Protein AF-D1CTG8-F1 (afdb_monomer)

Organism: Sinorhizobium saheli (NCBI:txid36856)

Secondary structure (DSSP, 8-state):
-EEEP--HHHH-SSSS-BHHHHHHHHHHHHHHH-GGGEEE-----TTSTTTS-HHHHHHHHHHHHHTTS--TTTSPPSP--PSBT-SSGGGHHHHHHHHHHTT--HHHHHIIIIIHHHHHHHHHH--

Nearest PDB structures (foldseek):
  1itq-assembly1_B  TM=9.100E-01  e=4.175E-04  Homo sapiens
  3fdg-assembly1_A  TM=8.728E-01  e=7.981E-03  Cereibacter sphaeroides 2.4.1
  3neh-assembly2_B  TM=8.757E-01  e=1.026E-02  Listeria monocytogenes serotype 4b str. F2365
  3lu2-assembly1_A  TM=8.708E-01  e=1.026E-02  Listeria monocytogenes

Sequence (127 aa):
TIGAVGFPGFVSSDSRPTLDQFIDHIAYMSDLVGTQHISIGIDYYTGQFPYRDDASSMEDYWRAIADGIWTREAYPEPPHYYPAGIETPKGMPSLTERLLQRGFTEEDVRNIYGENLIRLYKTVWGE

Structure (mmCIF, N/CA/C/O backbone):
data_AF-D1CTG8-F1
#
_entry.id   AF-D1CTG8-F1
#
loop_
_atom_site.group_PDB
_atom_site.id
_atom_site.type_symbol
_atom_site.label_atom_id
_atom_site.label_alt_id
_atom_site.label_comp_id
_atom_site.label_asym_id
_atom_site.label_entity_id
_atom_site.label_seq_id
_atom_site.pdbx_PDB_ins_code
_atom_site.Cartn_x
_atom_site.Cartn_y
_atom_site.Cartn_z
_atom_site.occupancy
_atom_site.B_iso_or_equiv
_atom_site.auth_seq_id
_atom_site.auth_comp_id
_atom_site.auth_asym_id
_atom_site.auth_atom_id
_atom_site.pdbx_PDB_model_num
ATOM 1 N N . THR A 1 1 ? -0.393 -7.359 14.596 1.00 95.12 1 THR A N 1
ATOM 2 C CA . THR A 1 1 ? -0.916 -6.474 13.540 1.00 95.12 1 THR A CA 1
ATOM 3 C C . THR A 1 1 ? -0.276 -6.872 12.230 1.00 95.12 1 THR A C 1
ATOM 5 O O . THR A 1 1 ? 0.899 -7.218 12.255 1.00 95.12 1 THR A O 1
ATOM 8 N N . ILE A 1 2 ? -1.037 -6.897 11.139 1.00 98.06 2 ILE A N 1
ATOM 9 C CA . ILE A 1 2 ? -0.612 -7.312 9.798 1.00 98.06 2 ILE A CA 1
ATOM 10 C C . ILE A 1 2 ? -0.546 -6.061 8.920 1.00 98.06 2 ILE A C 1
ATOM 12 O O . ILE A 1 2 ? -1.534 -5.337 8.819 1.00 98.06 2 ILE A O 1
ATOM 16 N N . GLY A 1 3 ? 0.612 -5.798 8.314 1.00 98.12 3 GLY A N 1
ATOM 17 C CA . GLY A 1 3 ? 0.802 -4.669 7.405 1.00 98.12 3 GLY A CA 1
ATOM 18 C C . GLY A 1 3 ? 0.381 -5.015 5.979 1.00 98.12 3 GLY A C 1
ATOM 19 O O . GLY A 1 3 ? 0.972 -5.901 5.371 1.00 98.12 3 GLY A O 1
ATOM 20 N N . ALA A 1 4 ? -0.602 -4.297 5.439 1.00 98.25 4 ALA A N 1
ATOM 21 C CA . ALA A 1 4 ? -1.009 -4.387 4.043 1.00 98.25 4 ALA A CA 1
ATOM 22 C C . ALA A 1 4 ? 0.077 -3.800 3.129 1.00 98.25 4 ALA A C 1
ATOM 24 O O . ALA A 1 4 ? 0.368 -2.602 3.215 1.00 98.25 4 ALA A O 1
ATOM 25 N N . VAL A 1 5 ? 0.669 -4.636 2.273 1.00 97.94 5 VAL A N 1
ATOM 26 C CA . VAL A 1 5 ? 1.762 -4.248 1.370 1.00 97.94 5 VAL A CA 1
ATOM 27 C C . VAL A 1 5 ? 1.237 -3.647 0.069 1.00 97.94 5 VAL A C 1
ATOM 29 O O . VAL A 1 5 ? 0.313 -4.182 -0.538 1.00 97.94 5 VAL A O 1
ATOM 32 N N . GLY A 1 6 ? 1.816 -2.518 -0.349 1.00 97.44 6 GLY A N 1
ATOM 33 C CA . GLY A 1 6 ? 1.424 -1.803 -1.568 1.00 97.44 6 GLY A CA 1
ATOM 34 C C . GLY A 1 6 ? 2.314 -2.078 -2.777 1.00 97.44 6 GLY A C 1
ATOM 35 O O . GLY A 1 6 ? 2.069 -1.509 -3.838 1.00 97.44 6 GLY A O 1
ATOM 36 N N . PHE A 1 7 ? 3.353 -2.906 -2.637 1.00 97.19 7 PHE A N 1
ATOM 37 C CA . PHE A 1 7 ? 4.246 -3.250 -3.741 1.00 97.19 7 PHE A CA 1
ATOM 38 C C . PHE A 1 7 ? 3.443 -3.878 -4.896 1.00 97.19 7 PHE A C 1
ATOM 40 O O . PHE A 1 7 ? 2.722 -4.854 -4.666 1.00 97.19 7 PHE A O 1
ATOM 47 N N . PRO A 1 8 ? 3.537 -3.360 -6.137 1.00 96.19 8 PRO A N 1
ATOM 48 C CA . PRO A 1 8 ? 2.544 -3.644 -7.172 1.00 96.19 8 PRO A CA 1
ATOM 49 C C . PRO A 1 8 ? 2.392 -5.121 -7.523 1.00 96.19 8 PRO A C 1
ATOM 51 O O . PRO A 1 8 ? 1.265 -5.596 -7.649 1.00 96.19 8 PRO A O 1
ATOM 54 N N . GLY A 1 9 ? 3.507 -5.856 -7.588 1.00 95.31 9 GLY A N 1
ATOM 55 C CA . GLY A 1 9 ? 3.499 -7.294 -7.872 1.00 95.31 9 GLY A CA 1
ATOM 56 C C . GLY A 1 9 ? 2.793 -8.145 -6.810 1.00 95.31 9 GLY A C 1
ATOM 57 O O . GLY A 1 9 ? 2.448 -9.289 -7.084 1.00 95.31 9 GLY A O 1
ATOM 58 N N . PHE A 1 10 ? 2.551 -7.599 -5.613 1.00 96.38 10 PHE A N 1
ATOM 59 C CA . PHE A 1 10 ? 1.810 -8.269 -4.538 1.00 96.38 10 PHE A CA 1
ATOM 60 C C . PHE A 1 10 ? 0.350 -7.813 -4.441 1.00 96.38 10 PHE A C 1
ATOM 62 O O . PHE A 1 10 ? -0.437 -8.438 -3.734 1.00 96.38 10 PHE A O 1
ATOM 69 N N . VAL A 1 11 ? -0.030 -6.755 -5.163 1.00 97.62 11 VAL A N 1
ATOM 70 C CA . VAL A 1 11 ? -1.409 -6.253 -5.195 1.00 97.62 11 VAL A CA 1
ATOM 71 C C . VAL A 1 11 ? -2.193 -6.900 -6.333 1.00 97.62 11 VAL A C 1
ATOM 73 O O . VAL A 1 11 ? -3.320 -7.349 -6.126 1.00 97.62 11 VAL A O 1
ATOM 76 N N . SER A 1 12 ? -1.621 -6.960 -7.538 1.00 95.81 12 SER A N 1
ATOM 77 C CA . SER A 1 12 ? -2.291 -7.537 -8.707 1.00 95.81 12 SER A CA 1
ATOM 78 C C . SER A 1 12 ? -1.293 -7.992 -9.771 1.00 95.81 12 SER A C 1
ATOM 80 O O . SER A 1 12 ? -0.125 -7.619 -9.733 1.00 95.81 12 SER A O 1
ATOM 82 N N . SER A 1 13 ? -1.771 -8.734 -10.771 1.00 93.50 13 SER A N 1
ATOM 83 C CA . SER A 1 13 ? -0.997 -9.046 -11.979 1.00 93.50 13 SER A CA 1
ATOM 84 C C . SER A 1 13 ? -0.834 -7.859 -12.938 1.00 93.50 13 SER A C 1
ATOM 86 O O . SER A 1 13 ? -0.100 -7.974 -13.919 1.00 93.50 13 SER A O 1
ATOM 88 N N . ASP A 1 14 ? -1.530 -6.744 -12.703 1.00 93.38 14 ASP A N 1
ATOM 89 C CA . ASP A 1 14 ? -1.413 -5.544 -13.525 1.00 93.38 14 ASP A CA 1
ATOM 90 C C . ASP A 1 14 ? -0.125 -4.790 -13.177 1.00 93.38 14 ASP A C 1
ATOM 92 O O . ASP A 1 14 ? 0.219 -4.617 -12.008 1.00 93.38 14 ASP A O 1
ATOM 96 N N . SER A 1 15 ? 0.564 -4.260 -14.190 1.00 89.81 15 SER A N 1
ATOM 97 C CA . SER A 1 15 ? 1.773 -3.444 -13.992 1.00 89.81 15 SER A CA 1
ATOM 98 C C . SER A 1 15 ? 1.505 -2.130 -13.250 1.00 89.81 15 SER A C 1
ATOM 100 O O . SER A 1 15 ? 2.428 -1.510 -12.724 1.00 89.81 15 SER A O 1
ATOM 102 N N . ARG A 1 16 ? 0.239 -1.702 -13.204 1.00 96.00 16 ARG A N 1
ATOM 103 C CA . ARG A 1 16 ? -0.235 -0.547 -12.445 1.00 96.00 16 ARG A CA 1
ATOM 104 C C . ARG A 1 16 ? -1.554 -0.899 -11.753 1.00 96.00 16 ARG A C 1
ATOM 106 O O . ARG A 1 16 ? -2.612 -0.629 -12.327 1.00 96.00 16 ARG A O 1
ATOM 113 N N . P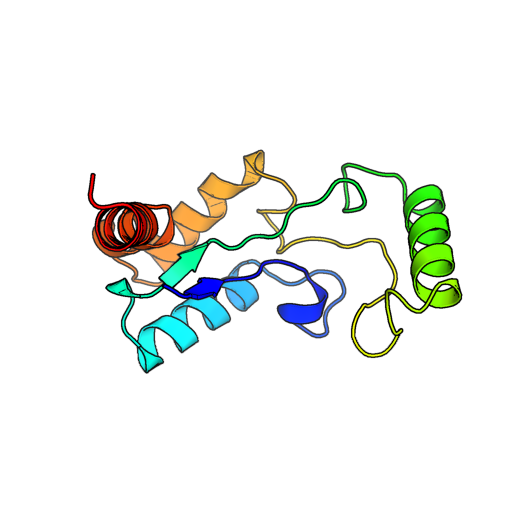RO A 1 17 ? -1.510 -1.502 -10.552 1.00 97.69 17 PRO A N 1
ATOM 114 C CA . PRO A 1 17 ? -2.716 -1.800 -9.795 1.00 97.69 17 PRO A CA 1
ATOM 115 C C . PRO A 1 17 ? -3.525 -0.532 -9.521 1.00 97.69 17 PRO A C 1
ATOM 117 O O . PRO A 1 17 ? -3.002 0.577 -9.404 1.00 97.69 17 PRO A O 1
ATOM 120 N N . THR A 1 18 ? -4.827 -0.703 -9.386 1.00 98.44 18 THR A N 1
ATOM 121 C CA . THR A 1 18 ? -5.754 0.335 -8.939 1.00 98.44 18 THR A CA 1
ATOM 122 C C . THR A 1 18 ? -5.741 0.459 -7.417 1.00 98.44 18 THR A C 1
ATOM 124 O O . THR A 1 18 ? -5.428 -0.492 -6.698 1.00 98.44 18 THR A O 1
ATOM 127 N N . LEU A 1 19 ? -6.139 1.628 -6.908 1.00 98.44 19 LEU A N 1
ATOM 128 C CA . LEU A 1 19 ? -6.350 1.819 -5.471 1.00 98.44 19 LEU A CA 1
ATOM 129 C C . LEU A 1 19 ? -7.398 0.848 -4.903 1.00 98.44 19 LEU A C 1
ATOM 131 O O . LEU A 1 19 ? -7.241 0.374 -3.783 1.00 98.44 19 LEU A O 1
ATOM 135 N N . ASP A 1 20 ? -8.434 0.522 -5.681 1.00 98.62 20 ASP A N 1
ATOM 136 C CA . ASP A 1 20 ? -9.473 -0.421 -5.258 1.00 98.62 20 ASP A CA 1
ATOM 137 C C . ASP A 1 20 ? -8.938 -1.840 -5.093 1.00 98.62 20 ASP A C 1
ATOM 139 O O . ASP A 1 20 ? -9.231 -2.455 -4.076 1.00 98.62 20 ASP A O 1
ATOM 143 N N . GLN A 1 21 ? -8.085 -2.328 -6.002 1.00 98.69 21 GLN A N 1
ATOM 144 C CA . GLN A 1 21 ? -7.440 -3.635 -5.829 1.00 98.69 21 GLN A CA 1
ATOM 145 C C . GLN A 1 21 ? -6.641 -3.687 -4.521 1.00 98.69 21 GLN A C 1
ATOM 147 O O . GLN A 1 21 ? -6.725 -4.670 -3.797 1.00 98.69 21 GLN A O 1
ATOM 152 N N . PHE A 1 22 ? -5.917 -2.621 -4.163 1.00 98.62 22 PHE A N 1
ATOM 153 C CA . PHE A 1 22 ? -5.222 -2.563 -2.872 1.00 98.62 22 PHE A CA 1
ATOM 154 C C . PHE A 1 22 ? -6.191 -2.549 -1.678 1.00 98.62 22 PHE A C 1
ATOM 156 O O . PHE A 1 22 ? -5.967 -3.244 -0.686 1.00 98.62 22 PHE A O 1
ATOM 163 N N . ILE A 1 23 ? -7.294 -1.804 -1.771 1.00 98.75 23 ILE A N 1
ATOM 164 C CA . ILE A 1 23 ? -8.322 -1.785 -0.722 1.00 98.75 23 ILE A CA 1
ATOM 165 C C . ILE A 1 23 ? -9.023 -3.140 -0.598 1.00 98.75 23 ILE A C 1
ATOM 167 O O . ILE A 1 23 ? -9.370 -3.524 0.514 1.00 98.75 23 ILE A O 1
ATOM 171 N N . ASP A 1 24 ? -9.184 -3.896 -1.682 1.00 98.69 24 ASP A N 1
ATOM 172 C CA . ASP A 1 24 ? -9.760 -5.241 -1.637 1.00 98.69 24 ASP A CA 1
ATOM 173 C C . ASP A 1 24 ? -8.891 -6.197 -0.803 1.00 98.69 24 ASP A C 1
ATOM 175 O O . ASP A 1 24 ? -9.431 -6.996 -0.039 1.00 98.69 24 ASP A O 1
ATOM 179 N N . HIS A 1 25 ? -7.557 -6.062 -0.843 1.00 98.19 25 HIS A N 1
ATOM 180 C CA . HIS A 1 25 ? -6.665 -6.781 0.081 1.00 98.19 25 HIS A CA 1
ATOM 181 C C . HIS A 1 25 ? -6.900 -6.367 1.535 1.00 98.19 25 HIS A C 1
ATOM 183 O O . HIS A 1 25 ? -7.000 -7.229 2.409 1.00 98.19 25 HIS A O 1
ATOM 189 N N . ILE A 1 26 ? -7.006 -5.061 1.810 1.00 98.62 26 ILE A N 1
ATOM 190 C CA . ILE A 1 26 ? -7.291 -4.546 3.161 1.00 98.62 26 ILE A CA 1
ATOM 191 C C . ILE A 1 26 ? -8.627 -5.095 3.669 1.00 98.62 26 ILE A C 1
ATOM 193 O O . ILE A 1 26 ? -8.680 -5.610 4.783 1.00 98.62 26 ILE A O 1
ATOM 197 N N . ALA A 1 27 ? -9.677 -5.033 2.850 1.00 98.69 27 ALA A N 1
ATOM 198 C CA . ALA A 1 27 ? -11.006 -5.536 3.177 1.00 98.69 27 ALA A CA 1
ATOM 199 C C . ALA A 1 27 ? -10.986 -7.043 3.445 1.00 98.69 27 ALA A C 1
ATOM 201 O O . ALA A 1 27 ? -11.475 -7.479 4.480 1.00 98.69 27 ALA A O 1
ATOM 202 N N . TYR A 1 28 ? -10.332 -7.825 2.584 1.00 98.56 28 TYR A N 1
ATOM 203 C CA . TYR A 1 28 ? -10.193 -9.265 2.782 1.00 98.56 28 TYR A CA 1
ATOM 204 C C . TYR A 1 28 ? -9.477 -9.606 4.096 1.00 98.56 28 TYR A C 1
ATOM 206 O O . TYR A 1 28 ? -9.932 -10.457 4.858 1.00 98.56 28 TYR A O 1
ATOM 214 N N . MET A 1 29 ? -8.371 -8.924 4.407 1.00 98.50 29 MET A N 1
ATOM 215 C CA . MET A 1 29 ? -7.674 -9.133 5.677 1.00 98.50 29 MET A CA 1
ATOM 216 C C . MET A 1 29 ? -8.537 -8.707 6.874 1.00 98.50 29 MET A C 1
ATOM 218 O O . MET A 1 29 ? -8.583 -9.423 7.875 1.00 98.50 29 MET A O 1
ATOM 222 N N . SER A 1 30 ? -9.250 -7.583 6.770 1.00 98.25 30 SER A N 1
ATOM 223 C CA . SER A 1 30 ? -10.212 -7.135 7.781 1.00 98.25 30 SER A CA 1
ATOM 224 C C . SER A 1 30 ? -11.332 -8.150 8.010 1.00 98.25 30 SER A C 1
ATOM 226 O O . SER A 1 30 ? -11.661 -8.414 9.162 1.00 98.25 30 SER A O 1
ATOM 228 N N . ASP A 1 31 ? -11.876 -8.767 6.963 1.00 98.38 31 ASP A N 1
ATOM 229 C CA . ASP A 1 31 ? -12.923 -9.789 7.083 1.00 98.38 31 ASP A CA 1
ATOM 230 C C . ASP A 1 31 ? -12.413 -11.054 7.788 1.00 98.38 31 ASP A C 1
ATOM 232 O O . ASP A 1 31 ? -13.148 -11.700 8.537 1.00 98.38 31 ASP A O 1
ATOM 236 N N . LEU A 1 32 ? -11.141 -11.408 7.581 1.00 9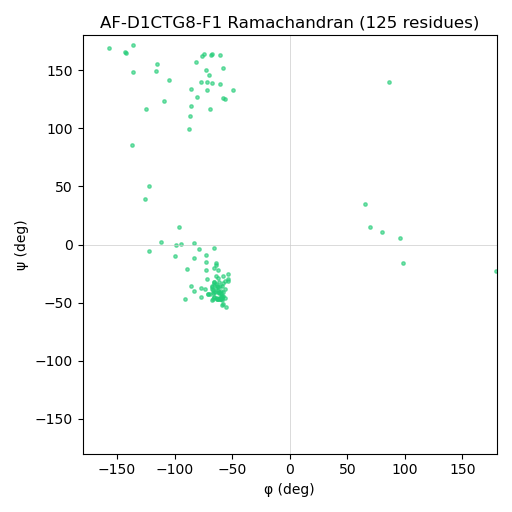8.50 32 LEU A N 1
ATOM 237 C CA . LEU A 1 32 ? -10.537 -12.594 8.186 1.00 98.50 32 LEU A CA 1
ATOM 238 C C . LEU A 1 32 ? -10.180 -12.416 9.660 1.00 98.50 32 LEU A C 1
ATOM 240 O O . LEU A 1 32 ? -10.381 -13.336 10.455 1.00 98.50 32 LEU A O 1
ATOM 244 N N . VAL A 1 33 ? -9.570 -11.284 10.018 1.00 98.25 33 VAL A N 1
ATOM 245 C CA . VAL A 1 33 ? -8.974 -11.102 11.352 1.00 98.25 33 VAL A CA 1
ATOM 246 C C . VAL A 1 33 ? -9.529 -9.912 12.124 1.00 98.25 33 VAL A C 1
ATOM 248 O O . VAL A 1 33 ? -9.205 -9.765 13.296 1.00 98.25 33 VAL A O 1
ATOM 251 N N . GLY A 1 34 ? -10.383 -9.092 11.516 1.00 97.94 34 GLY A N 1
ATOM 252 C CA . GLY A 1 34 ? -10.887 -7.836 12.066 1.00 97.94 34 GLY A CA 1
ATOM 253 C C . GLY A 1 34 ? -9.958 -6.653 11.785 1.00 97.94 34 GLY A C 1
ATOM 254 O O . GLY A 1 34 ? -8.731 -6.755 11.900 1.00 97.94 34 GLY A O 1
ATOM 255 N N . THR A 1 35 ? -10.537 -5.491 11.467 1.00 98.25 35 THR A N 1
ATOM 256 C CA . THR A 1 35 ? -9.790 -4.264 11.132 1.00 98.25 35 THR A CA 1
ATOM 257 C C . THR A 1 35 ? -8.848 -3.805 12.247 1.00 98.25 35 THR A C 1
ATOM 259 O O . THR A 1 35 ? -7.795 -3.237 11.970 1.00 98.25 35 THR A O 1
ATOM 262 N N . GLN A 1 36 ? -9.135 -4.126 13.512 1.00 97.69 36 GLN A N 1
ATOM 263 C CA . GLN A 1 36 ? -8.259 -3.853 14.658 1.00 97.69 36 GLN A CA 1
ATOM 264 C C . GLN A 1 36 ? -6.930 -4.640 14.633 1.00 97.69 36 GLN A C 1
ATOM 266 O O . GLN A 1 36 ? -6.083 -4.473 15.513 1.00 97.69 36 GLN A O 1
ATOM 271 N N . HIS A 1 37 ? -6.716 -5.508 13.647 1.00 98.19 37 HIS A N 1
ATOM 272 C CA . HIS A 1 37 ? -5.455 -6.220 13.451 1.00 98.19 37 HIS A CA 1
ATOM 273 C C . HIS A 1 37 ? -4.705 -5.787 12.190 1.00 98.19 37 HIS A C 1
ATOM 275 O O . HIS A 1 37 ? -3.623 -6.324 11.949 1.00 98.19 37 HIS A O 1
ATOM 281 N N . ILE A 1 38 ? -5.212 -4.813 11.430 1.00 98.62 38 ILE A N 1
ATOM 282 C CA . ILE A 1 38 ? -4.648 -4.394 10.140 1.00 98.62 38 ILE A CA 1
ATOM 283 C C . ILE A 1 38 ? -3.904 -3.066 10.268 1.00 98.62 38 ILE A C 1
ATOM 285 O O . ILE A 1 38 ? -4.330 -2.166 10.984 1.00 98.62 38 ILE A O 1
ATOM 289 N N . SER A 1 39 ? -2.783 -2.918 9.576 1.00 98.38 39 SER A N 1
ATOM 290 C CA . SER A 1 39 ? -2.102 -1.637 9.405 1.00 98.38 39 SER A CA 1
ATOM 291 C C . SER A 1 39 ? -1.647 -1.449 7.966 1.00 98.38 39 SER A C 1
ATOM 293 O O . SER A 1 39 ? -1.677 -2.381 7.168 1.00 98.38 39 SER A O 1
ATOM 295 N N . ILE A 1 40 ? -1.164 -0.258 7.632 1.00 97.75 40 ILE A N 1
ATOM 296 C CA . ILE A 1 40 ? -0.469 -0.017 6.366 1.00 97.75 40 ILE A CA 1
ATOM 297 C C . ILE A 1 40 ? 0.983 -0.496 6.491 1.00 97.75 40 ILE A C 1
ATOM 299 O O . ILE A 1 40 ? 1.699 -0.105 7.410 1.00 97.75 40 ILE A O 1
ATOM 303 N N . GLY A 1 41 ? 1.418 -1.337 5.556 1.00 97.06 41 GLY A N 1
ATOM 304 C CA . GLY A 1 41 ? 2.803 -1.769 5.373 1.00 97.06 41 GLY A CA 1
ATOM 305 C C . GLY A 1 41 ? 3.272 -1.425 3.965 1.00 97.06 41 GLY A C 1
ATOM 306 O O . GLY A 1 41 ? 3.737 -2.305 3.257 1.00 97.06 41 GLY A O 1
ATOM 307 N N . ILE A 1 42 ? 3.076 -0.167 3.546 1.00 96.69 42 ILE A N 1
ATOM 308 C CA . ILE A 1 42 ? 3.056 0.234 2.130 1.00 96.69 42 ILE A CA 1
ATOM 309 C C . ILE A 1 42 ? 4.297 -0.190 1.342 1.00 96.69 42 ILE A C 1
ATOM 311 O O . ILE A 1 42 ? 4.151 -0.519 0.178 1.00 96.69 42 ILE A O 1
ATOM 315 N N . ASP A 1 43 ? 5.468 -0.259 1.979 1.00 96.44 43 ASP A N 1
ATOM 316 C CA . ASP A 1 43 ? 6.734 -0.699 1.379 1.00 96.44 43 ASP A CA 1
ATOM 317 C C . ASP A 1 43 ? 7.257 0.223 0.270 1.00 96.44 43 ASP A C 1
ATOM 319 O O . ASP A 1 43 ? 7.845 -0.234 -0.699 1.00 96.44 43 ASP A O 1
ATOM 323 N N . TYR A 1 44 ? 7.046 1.540 0.384 1.00 97.38 44 TYR A N 1
ATOM 324 C CA . TYR A 1 44 ? 7.694 2.480 -0.531 1.00 97.38 44 TYR A CA 1
ATOM 325 C C . TYR A 1 44 ? 9.219 2.386 -0.422 1.00 97.38 44 TYR A C 1
ATOM 327 O O . TYR A 1 44 ? 9.773 2.377 0.679 1.00 97.38 44 TYR A O 1
ATOM 335 N N . TYR A 1 45 ? 9.904 2.420 -1.561 1.00 95.38 45 TYR A N 1
ATOM 336 C CA . TYR A 1 45 ? 11.357 2.313 -1.633 1.00 95.38 45 TYR A CA 1
ATOM 337 C C . TYR A 1 45 ? 11.936 3.214 -2.733 1.00 95.38 45 TYR A C 1
ATOM 339 O O . TYR A 1 45 ? 11.231 3.738 -3.589 1.00 95.38 45 TYR A O 1
ATOM 347 N N . THR A 1 46 ? 13.248 3.434 -2.721 1.00 93.44 46 THR A N 1
ATOM 348 C CA . THR A 1 46 ? 13.896 4.453 -3.568 1.00 93.44 46 THR A CA 1
ATOM 349 C C . THR A 1 46 ? 13.977 4.099 -5.053 1.00 93.44 46 THR A C 1
ATOM 351 O O . THR A 1 46 ? 14.248 4.984 -5.856 1.00 93.44 46 THR A O 1
ATOM 354 N N . GLY A 1 47 ? 13.760 2.838 -5.437 1.00 93.25 47 GLY A N 1
ATOM 355 C CA . GLY A 1 47 ? 13.783 2.396 -6.836 1.00 93.25 47 GLY A CA 1
ATOM 356 C C . GLY A 1 47 ? 12.413 2.362 -7.520 1.00 93.25 47 GLY A C 1
ATOM 357 O O . GLY A 1 47 ? 12.341 1.971 -8.684 1.00 93.25 47 GLY A O 1
ATOM 358 N N . GLN A 1 48 ? 11.331 2.729 -6.826 1.00 95.25 48 GLN A N 1
ATOM 359 C CA . GLN A 1 48 ? 9.995 2.787 -7.430 1.00 95.25 48 GLN A CA 1
ATOM 360 C C . GLN A 1 48 ? 9.820 4.028 -8.316 1.00 95.25 48 GLN A C 1
ATOM 362 O O . GLN A 1 48 ? 10.497 5.046 -8.144 1.00 95.25 48 GLN A O 1
ATOM 367 N N . PHE A 1 49 ? 8.808 3.998 -9.181 1.00 95.81 49 PHE A N 1
ATOM 368 C CA . PHE A 1 49 ? 8.332 5.202 -9.857 1.00 95.81 49 PHE A CA 1
ATOM 369 C C . PHE A 1 49 ? 7.588 6.125 -8.864 1.00 95.81 49 PHE A C 1
ATOM 371 O O . PHE A 1 49 ? 6.809 5.625 -8.051 1.00 95.81 49 PHE A O 1
ATOM 378 N N . PRO A 1 50 ? 7.745 7.464 -8.910 1.00 95.94 50 PRO A N 1
ATOM 379 C CA . PRO A 1 50 ? 8.583 8.256 -9.814 1.00 95.94 50 PRO A CA 1
ATOM 380 C C . PRO A 1 50 ? 9.956 8.623 -9.214 1.00 95.94 50 PRO A C 1
ATOM 382 O O . PRO A 1 50 ? 10.592 9.562 -9.685 1.00 95.94 50 PRO A O 1
ATOM 385 N N . TYR A 1 51 ? 10.391 7.973 -8.129 1.00 95.31 51 TYR A N 1
ATOM 386 C CA . TYR A 1 51 ? 11.609 8.368 -7.408 1.00 95.31 51 TYR A C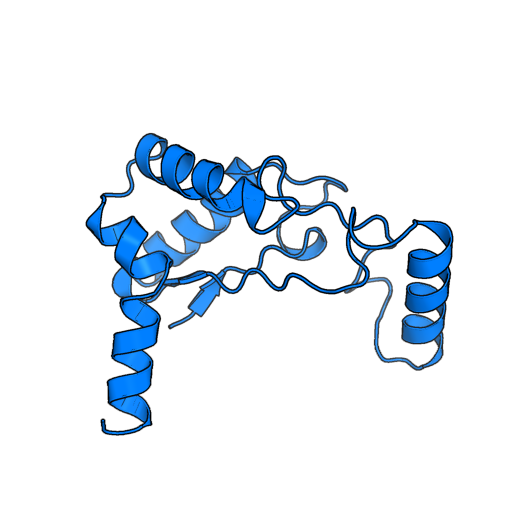A 1
ATOM 387 C C . TYR A 1 51 ? 12.901 8.036 -8.149 1.00 95.31 51 TYR A C 1
ATOM 389 O O . TYR A 1 51 ? 13.923 8.674 -7.889 1.00 95.31 51 TYR A O 1
ATOM 397 N N . ARG A 1 52 ? 12.851 7.076 -9.072 1.00 95.31 52 ARG A N 1
ATOM 398 C CA . ARG A 1 52 ? 13.986 6.669 -9.894 1.00 95.31 52 ARG A CA 1
ATOM 399 C C . ARG A 1 52 ? 13.575 6.488 -11.347 1.00 95.31 52 ARG A C 1
ATOM 401 O O . ARG A 1 52 ? 12.429 6.144 -11.627 1.00 95.31 52 ARG A O 1
ATOM 408 N N . ASP A 1 53 ? 14.507 6.761 -12.253 1.00 96.12 53 ASP A N 1
ATOM 409 C CA . ASP A 1 53 ? 14.317 6.544 -13.681 1.00 96.12 53 ASP A CA 1
ATOM 410 C C . ASP A 1 53 ? 14.345 5.051 -14.036 1.00 96.12 53 ASP A C 1
ATOM 412 O O . ASP A 1 53 ? 15.042 4.250 -13.409 1.00 96.12 53 ASP A O 1
ATOM 416 N N . ASP A 1 54 ? 13.605 4.694 -15.085 1.00 94.00 54 ASP A N 1
ATOM 417 C CA . ASP A 1 54 ? 13.381 3.303 -15.477 1.00 94.00 54 ASP A CA 1
ATOM 418 C C . ASP A 1 54 ? 14.683 2.563 -15.822 1.00 94.00 54 ASP A C 1
ATOM 420 O O . ASP A 1 54 ? 14.822 1.386 -15.492 1.00 94.00 54 ASP A O 1
ATOM 424 N N . ALA A 1 55 ? 15.658 3.241 -16.440 1.00 96.56 55 ALA A N 1
ATOM 425 C CA . ALA A 1 55 ? 16.929 2.628 -16.825 1.00 96.56 55 ALA A CA 1
ATOM 426 C C . ALA A 1 55 ? 17.760 2.240 -15.594 1.00 96.56 55 ALA A C 1
ATOM 428 O O . ALA A 1 55 ? 18.212 1.098 -15.487 1.00 96.56 55 ALA A O 1
ATOM 429 N N . SER A 1 56 ? 17.902 3.155 -14.633 1.00 97.06 56 SER A N 1
ATOM 430 C CA . SER A 1 56 ? 18.619 2.893 -13.383 1.00 97.06 56 SER A CA 1
ATOM 431 C C . SER A 1 56 ? 17.894 1.879 -12.493 1.00 97.06 56 SER A C 1
ATOM 433 O O . SER A 1 56 ? 18.543 1.089 -11.807 1.00 97.06 56 SER A O 1
ATOM 435 N N . SER A 1 57 ? 16.556 1.885 -12.476 1.00 96.81 57 SER A N 1
ATOM 436 C CA . SER A 1 57 ? 15.776 0.873 -11.753 1.00 96.81 57 SER A CA 1
ATOM 437 C C . SER A 1 57 ? 15.923 -0.513 -12.381 1.00 96.81 57 SER A C 1
ATOM 439 O O . SER A 1 57 ? 16.024 -1.502 -11.656 1.00 96.81 57 SER A O 1
ATOM 441 N N . MET A 1 58 ? 15.982 -0.597 -13.713 1.00 97.25 58 MET A N 1
ATOM 442 C CA . MET A 1 58 ? 16.215 -1.850 -14.430 1.00 97.25 58 MET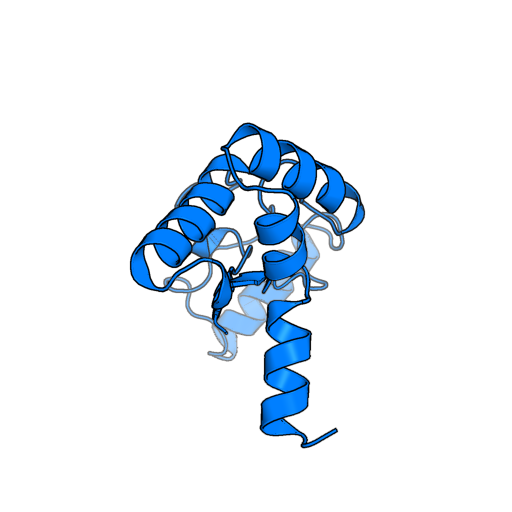 A CA 1
ATOM 443 C C . MET A 1 58 ? 17.624 -2.409 -14.172 1.00 97.25 58 MET A C 1
ATOM 445 O O . MET A 1 58 ? 17.780 -3.614 -13.987 1.00 97.25 58 MET A O 1
ATOM 449 N N . GLU A 1 59 ? 18.654 -1.560 -14.100 1.00 97.56 59 GLU A N 1
ATOM 450 C CA . GLU A 1 59 ? 20.011 -1.987 -13.721 1.00 97.56 59 GLU A CA 1
ATOM 451 C C . GLU A 1 59 ? 20.045 -2.590 -12.306 1.00 97.56 59 GLU A C 1
ATOM 453 O O . GLU A 1 59 ? 20.590 -3.677 -12.099 1.00 97.56 59 GLU A O 1
ATOM 458 N N . ASP A 1 60 ? 19.418 -1.918 -11.337 1.00 96.06 60 ASP A N 1
ATOM 459 C CA . ASP A 1 60 ? 19.314 -2.412 -9.962 1.00 96.06 60 ASP A CA 1
ATOM 460 C C . ASP A 1 60 ? 18.535 -3.734 -9.876 1.00 96.06 60 ASP A C 1
ATOM 462 O O . ASP A 1 60 ? 18.941 -4.629 -9.131 1.00 96.06 60 ASP A O 1
ATOM 466 N N . TYR A 1 61 ? 17.460 -3.879 -10.660 1.00 96.88 61 TYR A N 1
ATOM 467 C CA . TYR A 1 61 ? 16.701 -5.125 -10.770 1.00 96.88 61 TYR A CA 1
ATOM 468 C C . TYR A 1 61 ? 17.590 -6.273 -11.253 1.00 96.88 61 TYR A C 1
ATOM 470 O O . TYR A 1 61 ? 17.673 -7.312 -10.598 1.00 96.88 61 TYR A O 1
ATOM 478 N N . TRP A 1 62 ? 18.311 -6.086 -12.363 1.00 97.75 62 TRP A N 1
ATOM 479 C CA . TRP A 1 62 ? 19.178 -7.137 -12.900 1.00 97.75 62 TRP A CA 1
ATOM 480 C C . TRP A 1 62 ? 20.327 -7.489 -11.964 1.00 97.75 62 TRP A C 1
ATOM 482 O O . TRP A 1 62 ? 20.683 -8.664 -11.871 1.00 97.75 62 TRP A O 1
ATOM 492 N N . ARG A 1 63 ? 20.861 -6.512 -11.224 1.00 97.81 63 ARG A N 1
ATOM 493 C CA . ARG A 1 63 ? 21.836 -6.776 -10.162 1.00 97.81 63 ARG A CA 1
ATOM 494 C C . ARG A 1 63 ? 21.229 -7.640 -9.054 1.00 97.81 63 ARG A C 1
ATOM 496 O O . ARG A 1 63 ? 21.818 -8.652 -8.696 1.00 97.81 63 ARG A O 1
ATOM 503 N N . ALA A 1 64 ? 20.024 -7.316 -8.579 1.00 97.00 64 ALA A N 1
ATOM 504 C CA . ALA A 1 64 ? 19.333 -8.109 -7.559 1.00 97.00 64 ALA A CA 1
ATOM 505 C C . ALA A 1 64 ? 19.020 -9.547 -8.021 1.00 97.00 64 ALA A C 1
ATOM 507 O O . ALA A 1 64 ? 19.122 -10.476 -7.219 1.00 97.00 64 ALA A O 1
ATOM 508 N N . ILE A 1 65 ? 18.681 -9.746 -9.302 1.00 98.06 65 ILE A N 1
ATOM 509 C CA . ILE A 1 65 ? 18.516 -11.082 -9.898 1.00 98.06 65 ILE A CA 1
ATOM 510 C C . ILE A 1 65 ? 19.854 -11.833 -9.953 1.00 98.06 65 ILE A C 1
ATOM 512 O O . ILE A 1 65 ? 19.916 -13.001 -9.573 1.00 98.06 65 ILE A O 1
ATOM 516 N N . ALA A 1 66 ? 20.923 -11.181 -10.420 1.00 98.06 66 ALA A N 1
ATOM 517 C CA . ALA A 1 66 ? 22.243 -11.798 -10.549 1.00 98.06 66 ALA A CA 1
ATOM 518 C C . ALA A 1 66 ? 22.832 -12.212 -9.190 1.00 98.06 66 ALA A C 1
ATOM 520 O O . ALA A 1 66 ? 23.430 -13.282 -9.082 1.00 98.06 66 ALA A O 1
ATOM 521 N N . ASP A 1 67 ? 22.599 -11.402 -8.156 1.00 97.94 67 ASP A N 1
ATOM 522 C CA . ASP A 1 67 ? 23.046 -11.658 -6.784 1.00 97.94 67 ASP A CA 1
ATOM 523 C C . ASP A 1 67 ? 22.150 -12.672 -6.040 1.00 97.94 67 ASP A C 1
ATOM 525 O O . ASP A 1 67 ? 22.433 -13.033 -4.897 1.00 97.94 67 ASP A O 1
ATOM 529 N N . GLY A 1 68 ? 21.059 -13.138 -6.662 1.00 97.06 68 GLY A N 1
ATOM 530 C CA . GLY A 1 68 ? 20.107 -14.074 -6.056 1.00 97.06 68 GLY A CA 1
ATOM 531 C C . GLY A 1 68 ? 19.264 -13.471 -4.927 1.00 97.06 68 GLY A C 1
ATOM 532 O O . GLY A 1 68 ? 18.645 -14.210 -4.164 1.00 97.06 68 GLY A O 1
ATOM 533 N N . ILE A 1 69 ? 19.236 -12.140 -4.813 1.00 96.56 69 ILE A N 1
ATOM 534 C CA . ILE A 1 69 ? 18.403 -11.413 -3.848 1.00 96.56 69 ILE A CA 1
ATOM 535 C C . ILE A 1 69 ? 16.936 -11.508 -4.273 1.00 96.56 69 ILE A C 1
ATOM 537 O O . ILE A 1 69 ? 16.065 -11.741 -3.436 1.00 96.56 69 ILE A O 1
ATOM 541 N N . TRP A 1 70 ? 16.669 -11.355 -5.573 1.00 96.06 70 TRP A N 1
ATOM 542 C CA . TRP A 1 70 ? 15.338 -11.467 -6.169 1.00 96.06 70 TRP A CA 1
ATOM 543 C C . TRP A 1 70 ? 15.254 -12.643 -7.140 1.00 96.06 70 TRP A C 1
ATOM 545 O O . TRP A 1 70 ? 16.240 -13.058 -7.748 1.00 96.06 70 TRP A O 1
ATOM 555 N N . THR A 1 71 ? 14.035 -13.144 -7.335 1.00 96.12 71 THR A N 1
ATOM 556 C CA . THR A 1 71 ? 13.690 -14.024 -8.453 1.00 96.12 71 THR A CA 1
ATOM 557 C C . THR A 1 71 ? 12.670 -13.322 -9.342 1.00 96.12 71 THR A C 1
ATOM 559 O O . THR A 1 71 ? 11.842 -12.553 -8.854 1.00 96.12 71 THR A O 1
ATOM 562 N N . ARG A 1 72 ? 12.693 -13.617 -10.647 1.00 93.81 72 ARG A N 1
ATOM 563 C CA . ARG A 1 72 ? 11.725 -13.048 -11.605 1.00 93.81 72 ARG A CA 1
ATOM 564 C C . ARG A 1 72 ? 10.289 -13.511 -11.354 1.00 93.81 72 ARG A C 1
ATOM 566 O O . ARG A 1 72 ? 9.354 -12.879 -11.822 1.00 93.81 72 ARG A O 1
ATOM 573 N N . GLU A 1 73 ? 10.127 -14.628 -10.647 1.00 92.00 73 GLU A N 1
ATOM 574 C CA . GLU A 1 73 ? 8.818 -15.149 -10.252 1.00 92.00 73 GLU A CA 1
ATOM 575 C C . GLU A 1 73 ? 8.231 -14.377 -9.066 1.00 92.00 73 GLU A C 1
ATOM 577 O O . GLU A 1 73 ? 7.031 -14.126 -9.040 1.00 92.00 73 GLU A O 1
ATOM 582 N N . ALA A 1 74 ? 9.067 -13.964 -8.108 1.00 91.81 74 ALA A N 1
ATOM 583 C CA . ALA A 1 74 ? 8.612 -13.216 -6.940 1.00 91.81 74 ALA A CA 1
ATOM 584 C C . ALA A 1 74 ? 8.522 -11.702 -7.193 1.00 91.81 74 ALA A C 1
ATOM 586 O O . ALA A 1 74 ? 7.624 -11.052 -6.665 1.00 91.81 74 ALA A O 1
ATOM 587 N N . TYR A 1 75 ? 9.441 -11.137 -7.984 1.00 94.44 75 TYR A N 1
ATOM 588 C CA . TYR A 1 75 ? 9.544 -9.694 -8.203 1.00 94.44 75 TYR A CA 1
ATOM 589 C C . TYR A 1 75 ? 9.475 -9.360 -9.704 1.00 94.44 75 TYR A C 1
ATOM 591 O O . TYR A 1 75 ? 10.369 -9.770 -10.460 1.00 94.44 75 TYR A O 1
ATOM 599 N N . PRO A 1 76 ? 8.438 -8.619 -10.153 1.00 94.31 76 PRO A N 1
ATOM 600 C CA . PRO A 1 76 ? 8.318 -8.192 -11.541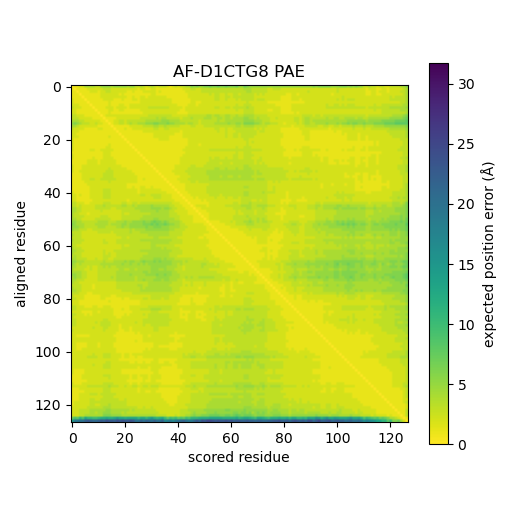 1.00 94.31 76 PRO A CA 1
ATOM 601 C C . PRO A 1 76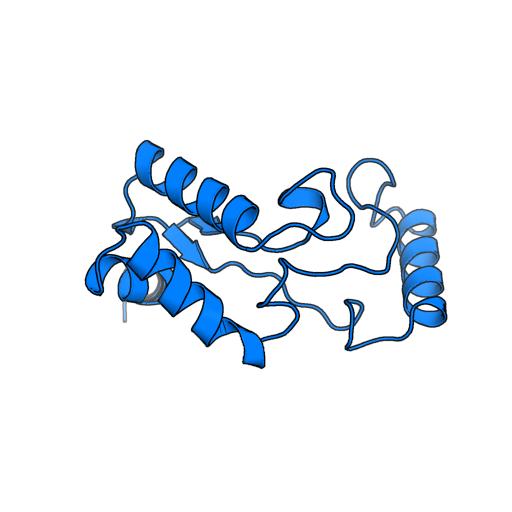 ? 9.404 -7.172 -11.902 1.00 94.31 76 PRO A C 1
ATOM 603 O O . PRO A 1 76 ? 10.064 -6.608 -11.035 1.00 94.31 76 PRO A O 1
ATOM 606 N N . GLU A 1 77 ? 9.602 -6.955 -13.199 1.00 95.88 77 GLU A N 1
ATOM 607 C CA . GLU A 1 77 ? 10.502 -5.916 -13.700 1.00 95.88 77 GLU A CA 1
ATOM 608 C C . GLU A 1 77 ? 9.917 -4.506 -13.446 1.00 95.88 77 GLU A C 1
ATOM 610 O O . GLU A 1 77 ? 8.697 -4.325 -13.532 1.00 95.88 77 GLU A O 1
ATOM 615 N N . PRO A 1 78 ? 10.759 -3.488 -13.171 1.00 95.81 78 PRO A N 1
ATOM 616 C CA .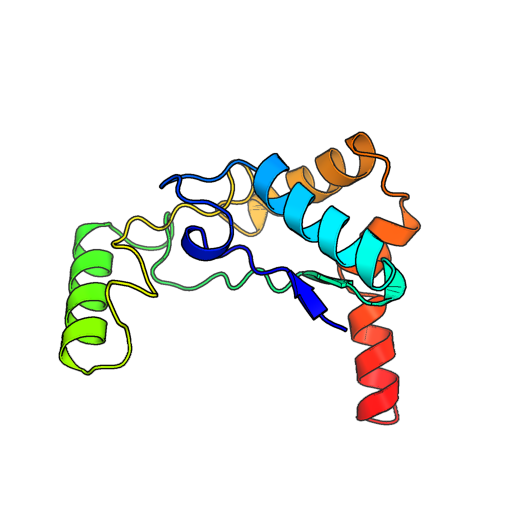 PRO A 1 78 ? 10.317 -2.098 -13.088 1.00 95.81 78 PRO A CA 1
ATOM 617 C C . PRO A 1 78 ? 9.897 -1.557 -14.474 1.00 95.81 78 PRO A C 1
ATOM 619 O O . PRO A 1 78 ? 10.295 -2.121 -15.496 1.00 95.81 78 PRO A O 1
ATOM 622 N N . PRO A 1 79 ? 9.152 -0.436 -14.554 1.00 96.19 79 PRO A N 1
ATOM 623 C CA . PRO A 1 79 ? 8.780 0.471 -13.465 1.00 96.19 79 PRO A CA 1
ATOM 624 C C . PRO A 1 79 ? 7.738 -0.109 -12.505 1.00 96.19 79 PRO A C 1
ATOM 626 O O . PRO A 1 79 ? 6.692 -0.610 -12.906 1.00 96.19 79 PRO A O 1
ATOM 629 N N . HIS A 1 80 ? 8.006 0.020 -11.204 1.00 96.75 80 HIS A N 1
ATOM 630 C CA . HIS A 1 80 ? 7.048 -0.340 -10.163 1.00 96.75 80 HIS A CA 1
ATOM 631 C C . HIS A 1 80 ? 6.131 0.847 -9.867 1.00 96.75 80 HIS A C 1
ATOM 633 O O . HIS A 1 80 ? 6.506 1.768 -9.134 1.00 96.75 80 HIS A O 1
ATOM 639 N N . TYR A 1 81 ? 4.931 0.819 -10.448 1.00 97.06 81 TYR A N 1
ATOM 640 C CA . TYR A 1 81 ? 3.864 1.767 -10.144 1.00 97.06 81 TYR A CA 1
ATOM 641 C C . TYR A 1 81 ? 3.054 1.274 -8.952 1.00 97.06 81 TYR A C 1
ATOM 643 O O . TYR A 1 81 ? 2.306 0.310 -9.067 1.00 97.06 81 TYR A O 1
ATOM 651 N N . TYR A 1 82 ? 3.163 1.956 -7.816 1.00 97.69 82 TYR A N 1
ATOM 652 C CA . TYR A 1 82 ? 2.269 1.716 -6.680 1.00 97.69 82 TYR A CA 1
ATOM 653 C C . TYR A 1 82 ? 0.804 1.990 -7.066 1.00 97.69 82 TYR A C 1
ATOM 655 O O . TYR A 1 82 ? 0.566 2.636 -8.094 1.00 97.69 82 TYR A O 1
ATOM 663 N N . PRO A 1 83 ? -0.177 1.501 -6.280 1.00 98.44 83 PRO A N 1
ATOM 664 C CA . PRO A 1 83 ? -1.583 1.596 -6.640 1.00 98.44 83 PRO A CA 1
ATOM 665 C C . PRO A 1 83 ? -1.975 3.011 -7.066 1.00 98.44 83 PRO A C 1
ATOM 667 O O . PRO A 1 83 ? -1.602 3.992 -6.421 1.00 98.44 83 PRO A O 1
ATOM 670 N N . ALA A 1 84 ? -2.686 3.119 -8.187 1.00 97.94 84 ALA A N 1
ATOM 671 C CA . ALA A 1 84 ? -2.938 4.395 -8.842 1.00 97.94 84 ALA A CA 1
ATOM 672 C C . ALA A 1 84 ? -3.603 5.403 -7.889 1.00 97.94 84 ALA A C 1
ATOM 674 O O . ALA A 1 84 ? -4.652 5.116 -7.317 1.00 97.94 84 ALA A O 1
ATOM 675 N N . GLY A 1 85 ? -3.004 6.586 -7.736 1.00 97.38 85 GLY A N 1
ATOM 676 C CA . GLY A 1 85 ? -3.431 7.612 -6.780 1.00 97.38 85 GLY A CA 1
ATOM 677 C C . GLY A 1 85 ? -2.632 7.617 -5.474 1.00 97.38 85 GLY A C 1
ATOM 678 O O . GLY A 1 85 ? -2.658 8.619 -4.765 1.00 97.38 85 GLY A O 1
ATOM 679 N N . ILE A 1 86 ? -1.879 6.555 -5.178 1.00 97.88 86 ILE A N 1
ATOM 680 C CA . ILE A 1 86 ? -0.937 6.467 -4.055 1.00 97.88 86 ILE A CA 1
ATOM 681 C C . ILE A 1 86 ? 0.466 6.072 -4.531 1.00 97.88 86 ILE A C 1
ATOM 683 O O . ILE A 1 86 ? 1.182 5.336 -3.870 1.00 97.88 86 ILE A O 1
ATOM 687 N N . GLU A 1 87 ? 0.916 6.585 -5.677 1.00 97.25 87 GLU A N 1
ATOM 688 C CA . GLU A 1 87 ? 2.271 6.305 -6.172 1.00 97.25 87 GLU A CA 1
ATOM 689 C C . GLU A 1 87 ? 3.370 6.823 -5.228 1.00 97.25 87 GLU A C 1
ATOM 691 O O . GLU A 1 87 ? 4.515 6.381 -5.269 1.00 97.25 87 GLU A O 1
ATOM 696 N N . THR A 1 88 ? 3.027 7.799 -4.387 1.00 97.00 88 THR A N 1
ATOM 697 C CA . THR A 1 88 ? 3.917 8.422 -3.407 1.00 97.00 88 THR A CA 1
ATOM 698 C C . THR A 1 88 ? 3.146 8.723 -2.120 1.00 97.00 88 THR A C 1
ATOM 700 O O . THR A 1 88 ? 1.915 8.832 -2.161 1.00 97.00 88 THR A O 1
ATOM 703 N N . PRO A 1 89 ? 3.826 9.010 -0.991 1.00 96.25 89 PRO A N 1
ATOM 704 C CA . PRO A 1 89 ? 3.170 9.441 0.240 1.00 96.25 89 PRO A CA 1
ATOM 705 C C . PRO A 1 89 ? 2.244 10.654 0.066 1.00 96.25 89 PRO A C 1
ATOM 707 O O . PRO A 1 89 ? 1.288 10.800 0.820 1.00 96.25 89 PRO A O 1
ATOM 710 N N . LYS A 1 90 ? 2.481 11.508 -0.944 1.00 97.00 90 LYS A N 1
ATOM 711 C CA . LYS A 1 90 ? 1.609 12.657 -1.246 1.00 97.00 90 LYS A CA 1
ATOM 712 C C . LYS A 1 90 ? 0.198 12.242 -1.668 1.00 97.00 90 LYS A C 1
ATOM 714 O O . LYS A 1 90 ? -0.726 13.020 -1.473 1.00 97.00 90 LYS A O 1
ATOM 719 N N . GLY A 1 91 ? 0.044 11.050 -2.243 1.00 97.38 91 GLY A N 1
ATOM 720 C CA . GLY A 1 91 ? -1.237 10.506 -2.688 1.00 97.38 91 GLY A CA 1
ATOM 721 C C . GLY A 1 91 ? -2.049 9.837 -1.579 1.00 97.38 91 GLY A C 1
ATOM 722 O O . GLY A 1 91 ? -3.237 9.594 -1.746 1.00 97.38 91 GLY A O 1
ATOM 723 N N . MET A 1 92 ? -1.455 9.585 -0.407 1.00 97.19 92 MET A N 1
ATOM 724 C CA . MET A 1 92 ? -2.118 8.870 0.691 1.00 97.19 92 MET A CA 1
ATOM 725 C C . MET A 1 92 ? -3.477 9.448 1.134 1.00 97.19 92 MET A C 1
ATOM 727 O O . MET A 1 92 ? -4.305 8.644 1.552 1.00 97.19 92 MET A O 1
ATOM 731 N N . PRO A 1 93 ? -3.784 10.760 1.033 1.00 97.94 93 PRO A N 1
ATOM 732 C CA . PRO A 1 93 ? -5.145 11.244 1.278 1.00 97.94 93 PRO A CA 1
ATOM 733 C C . PRO A 1 93 ? -6.215 10.565 0.405 1.00 97.94 93 PRO A C 1
ATOM 735 O O . PRO A 1 93 ? -7.324 10.335 0.880 1.00 97.94 93 PRO A O 1
ATOM 738 N N . SER A 1 94 ? -5.881 10.157 -0.824 1.00 98.38 94 SER A N 1
ATOM 739 C CA . SER A 1 94 ? -6.798 9.414 -1.696 1.00 98.38 94 SER A CA 1
ATOM 740 C C . SER A 1 94 ? -7.144 8.028 -1.144 1.00 98.38 94 SER A C 1
ATOM 742 O O . SER A 1 94 ? -8.272 7.574 -1.323 1.00 98.38 94 SER A O 1
ATOM 744 N N . LEU A 1 95 ? -6.226 7.369 -0.422 1.00 98.44 95 LEU A N 1
ATOM 745 C CA . LEU A 1 95 ? -6.526 6.116 0.281 1.00 98.44 95 LEU A CA 1
ATOM 746 C C . LEU A 1 95 ? -7.538 6.346 1.406 1.00 98.44 95 LEU A C 1
ATOM 748 O O . LEU A 1 95 ? -8.503 5.594 1.501 1.00 98.44 95 LEU A O 1
ATOM 752 N N . THR A 1 96 ? -7.364 7.400 2.211 1.00 98.44 96 THR A N 1
ATOM 753 C CA . THR A 1 96 ? -8.336 7.796 3.245 1.00 98.44 96 THR A CA 1
ATOM 754 C C . THR A 1 96 ? -9.722 8.000 2.638 1.00 98.44 96 THR A C 1
ATOM 756 O O . THR A 1 96 ? -10.687 7.377 3.076 1.00 98.44 96 THR A O 1
ATOM 759 N N . GLU A 1 97 ? -9.824 8.843 1.607 1.00 98.62 97 GLU A N 1
ATOM 760 C CA . GLU A 1 97 ? -11.094 9.141 0.939 1.00 98.62 97 GLU A CA 1
ATOM 761 C C . GLU A 1 97 ? -11.748 7.875 0.389 1.00 98.62 97 GLU A C 1
ATOM 763 O O . GLU A 1 97 ? -12.951 7.661 0.565 1.00 98.62 97 GLU A O 1
ATOM 768 N N . ARG A 1 98 ? -10.958 7.007 -0.253 1.00 98.62 98 ARG A N 1
ATOM 769 C CA . ARG A 1 98 ? -11.492 5.804 -0.878 1.00 98.62 98 ARG A CA 1
ATOM 770 C C . ARG A 1 98 ? -11.896 4.738 0.137 1.00 98.62 98 ARG A C 1
ATOM 772 O O . ARG A 1 98 ? -12.942 4.127 -0.054 1.00 98.62 98 ARG A O 1
ATOM 779 N N . LEU A 1 99 ? -11.153 4.548 1.228 1.00 98.69 99 LEU A N 1
ATOM 780 C CA . LEU A 1 99 ? -11.552 3.654 2.325 1.00 98.69 99 LEU A CA 1
ATOM 781 C C . LEU A 1 99 ? -12.902 4.078 2.919 1.00 98.69 99 LEU A C 1
ATOM 783 O O . LEU A 1 99 ? -13.800 3.247 3.048 1.00 98.69 99 LEU A O 1
ATOM 787 N N . LEU A 1 100 ? -13.088 5.376 3.187 1.00 98.75 100 LEU A N 1
ATOM 788 C CA . LEU A 1 100 ? -14.366 5.907 3.677 1.00 98.75 100 LEU A CA 1
ATOM 789 C C . LEU A 1 100 ? -15.508 5.645 2.680 1.00 98.75 100 LEU A C 1
ATOM 791 O O . LEU A 1 100 ? -16.576 5.173 3.063 1.00 98.75 100 LEU A O 1
ATOM 795 N N . GLN A 1 101 ? -15.279 5.875 1.382 1.00 98.56 101 GLN A N 1
ATOM 796 C CA . GLN A 1 101 ? -16.260 5.562 0.329 1.00 98.56 101 GLN A CA 1
ATOM 797 C C . GLN A 1 101 ? -16.592 4.066 0.236 1.00 98.56 101 GLN A C 1
ATOM 799 O O . GLN A 1 101 ? -17.693 3.705 -0.178 1.00 98.56 101 GLN A O 1
ATOM 804 N N . ARG A 1 102 ? -15.648 3.192 0.600 1.00 97.94 102 ARG A N 1
ATOM 805 C CA . ARG A 1 102 ? -15.814 1.732 0.618 1.00 97.94 102 ARG A CA 1
ATOM 806 C C . ARG A 1 102 ? -16.494 1.227 1.898 1.00 97.94 102 ARG A C 1
ATOM 808 O O . ARG A 1 102 ? -16.716 0.028 2.012 1.00 97.94 102 ARG A O 1
ATOM 815 N N . GLY A 1 103 ? -16.880 2.123 2.810 1.00 98.12 103 GLY A N 1
ATOM 816 C CA . GLY A 1 103 ? -17.668 1.802 4.002 1.00 98.12 103 GLY A CA 1
ATOM 817 C C . GLY A 1 103 ? -16.851 1.582 5.274 1.00 98.12 103 GLY A C 1
ATOM 818 O O . GLY A 1 103 ? -17.435 1.243 6.300 1.00 98.12 103 GLY A O 1
ATOM 819 N N . PHE A 1 104 ? -15.533 1.799 5.237 1.00 98.62 104 PHE A N 1
ATOM 820 C CA . PHE A 1 104 ? -14.721 1.829 6.452 1.00 98.62 104 PHE A CA 1
ATOM 821 C C . PHE A 1 104 ? -15.099 3.055 7.284 1.00 98.62 104 PHE A C 1
ATOM 823 O O . PHE A 1 104 ? -15.300 4.149 6.752 1.00 98.62 104 PHE A O 1
ATOM 830 N N . THR A 1 105 ? -15.191 2.884 8.598 1.00 98.62 105 THR A N 1
ATOM 831 C CA . THR A 1 105 ? -15.462 3.996 9.511 1.00 98.62 105 THR A CA 1
ATOM 832 C C . THR A 1 105 ? -14.222 4.875 9.688 1.00 98.62 105 THR A C 1
ATOM 834 O O . THR A 1 105 ? -13.094 4.465 9.414 1.00 98.62 105 THR A O 1
ATOM 837 N N . GLU A 1 106 ? -14.388 6.092 10.209 1.00 98.50 106 GLU A N 1
ATOM 838 C CA . GLU A 1 106 ? -13.233 6.921 10.582 1.00 98.50 106 GLU A CA 1
ATOM 839 C C . GLU A 1 106 ? -12.328 6.227 11.611 1.00 98.50 106 GLU A C 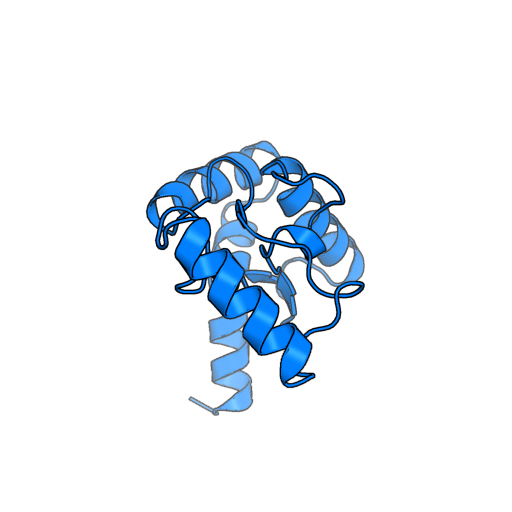1
ATOM 841 O O . GLU A 1 106 ? -11.111 6.407 11.589 1.00 98.50 106 GLU A O 1
ATOM 846 N N . GLU A 1 107 ? -12.913 5.428 12.509 1.00 98.38 107 GLU A N 1
ATOM 847 C CA . GLU A 1 107 ? -12.166 4.622 13.475 1.00 98.38 107 GLU A CA 1
ATOM 848 C C . GLU A 1 107 ? -11.338 3.539 12.784 1.00 98.38 107 GLU A C 1
ATOM 850 O O . GLU A 1 107 ? -10.150 3.411 13.073 1.00 98.38 107 GLU A O 1
ATOM 855 N N . ASP A 1 108 ? -11.920 2.819 11.824 1.00 98.62 108 ASP A N 1
ATOM 856 C CA . ASP A 1 108 ? -11.191 1.842 11.014 1.00 98.62 108 ASP A CA 1
ATOM 857 C C . ASP A 1 108 ? -9.993 2.479 10.311 1.00 98.62 108 ASP A C 1
ATOM 859 O O . ASP A 1 108 ? -8.885 1.945 10.349 1.00 98.62 108 ASP A O 1
ATOM 863 N N . VAL A 1 109 ? -10.194 3.651 9.707 1.00 98.56 109 VAL A N 1
ATOM 864 C CA . VAL A 1 109 ? -9.130 4.367 9.003 1.00 98.56 109 VAL A CA 1
ATOM 865 C C . VAL A 1 109 ? -8.012 4.768 9.969 1.00 98.56 109 VAL A C 1
ATOM 867 O O . VAL A 1 109 ? -6.846 4.498 9.684 1.00 98.56 109 VAL A O 1
ATOM 870 N N . ARG A 1 110 ? -8.316 5.342 11.142 1.00 98.38 110 ARG A N 1
ATOM 871 C CA . ARG A 1 110 ? -7.275 5.671 12.138 1.00 98.38 110 ARG A CA 1
ATOM 872 C C . ARG A 1 110 ? -6.524 4.428 12.630 1.00 98.38 110 ARG A C 1
ATOM 874 O O . ARG A 1 110 ? -5.293 4.451 12.746 1.00 98.38 110 ARG A O 1
ATOM 881 N N . ASN A 1 111 ? -7.247 3.334 12.853 1.00 98.25 111 ASN A N 1
ATOM 882 C CA . ASN A 1 111 ? -6.689 2.032 13.209 1.00 98.25 111 ASN A CA 1
ATOM 883 C C . ASN A 1 111 ? -5.697 1.527 12.155 1.00 98.25 111 ASN A C 1
ATOM 885 O O . ASN A 1 111 ? -4.553 1.217 12.504 1.00 98.25 111 ASN A O 1
ATOM 889 N N . ILE A 1 112 ? -6.100 1.528 10.882 1.00 98.31 112 ILE A N 1
ATOM 890 C CA . ILE A 1 112 ? -5.281 1.120 9.733 1.00 98.31 112 ILE A CA 1
ATOM 891 C C . ILE A 1 112 ? -4.032 2.006 9.588 1.00 98.31 112 ILE A C 1
ATOM 893 O O . ILE A 1 112 ? -2.935 1.496 9.344 1.00 98.31 112 ILE A O 1
ATOM 897 N N . TYR A 1 113 ? -4.161 3.324 9.765 1.00 97.75 113 TYR A N 1
ATOM 898 C CA . TYR A 1 113 ? -3.033 4.248 9.613 1.00 97.75 113 TYR A CA 1
ATOM 899 C C . TYR A 1 113 ? -2.009 4.164 10.745 1.00 97.75 113 TYR A C 1
ATOM 901 O O . TYR A 1 113 ? -0.829 4.422 10.506 1.00 97.75 113 TYR A O 1
ATOM 909 N N . GLY A 1 114 ? -2.411 3.815 11.970 1.00 96.94 114 GLY A N 1
ATOM 910 C CA . GLY A 1 114 ? -1.423 3.740 13.041 1.00 96.94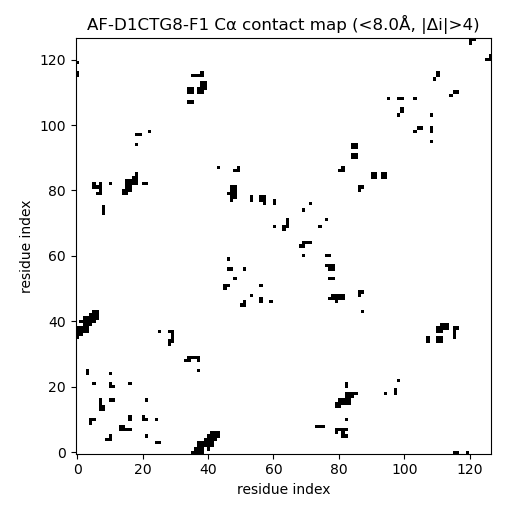 114 GLY A CA 1
ATOM 911 C C . GLY A 1 114 ? -1.907 3.366 14.429 1.00 96.94 114 GLY A C 1
ATOM 912 O O . GLY A 1 114 ? -1.089 2.858 15.194 1.00 96.94 114 GLY A O 1
ATOM 913 N N . GLU A 1 115 ? -3.181 3.544 14.792 1.00 98.31 115 GLU A N 1
ATOM 914 C CA . GLU A 1 115 ? -3.615 3.243 16.171 1.00 98.31 115 GLU A CA 1
ATOM 915 C C . GLU A 1 115 ? -3.415 1.753 16.516 1.00 98.31 115 GLU A C 1
ATOM 917 O O . GLU A 1 115 ? -3.012 1.416 17.636 1.00 98.31 115 GLU A O 1
ATOM 922 N N . ASN A 1 116 ? -3.553 0.856 15.530 1.00 98.50 116 ASN A N 1
ATOM 923 C CA . ASN A 1 116 ? -3.244 -0.566 15.693 1.00 98.50 116 ASN A CA 1
ATOM 924 C C . ASN A 1 116 ? -1.748 -0.846 15.900 1.00 98.50 116 ASN A C 1
ATOM 926 O O . ASN A 1 116 ? -1.392 -1.752 16.659 1.00 98.50 116 ASN A O 1
ATOM 930 N N . LEU A 1 117 ? -0.865 -0.093 15.237 1.00 97.88 117 LEU A N 1
ATOM 931 C CA . LEU A 1 117 ? 0.583 -0.208 15.436 1.00 97.88 117 LEU A CA 1
ATOM 932 C C . LEU A 1 117 ? 0.991 0.350 16.795 1.00 97.88 117 LEU A C 1
ATOM 934 O O . LEU A 1 117 ? 1.737 -0.302 17.511 1.00 97.88 117 LEU A O 1
ATOM 938 N N . ILE A 1 118 ? 0.441 1.495 17.200 1.00 97.44 118 ILE A N 1
ATOM 939 C CA . ILE A 1 118 ? 0.702 2.094 18.514 1.00 97.44 118 ILE A CA 1
ATOM 940 C C . ILE A 1 118 ? 0.301 1.126 19.633 1.00 97.44 118 ILE A C 1
ATOM 942 O O . ILE A 1 118 ? 1.064 0.927 20.577 1.00 97.44 118 ILE A O 1
ATOM 946 N N . ARG A 1 119 ? -0.866 0.476 19.530 1.00 97.38 119 ARG A N 1
ATOM 947 C CA . ARG A 1 119 ? -1.290 -0.544 20.503 1.00 97.38 119 ARG A CA 1
ATOM 948 C C . ARG A 1 119 ? -0.340 -1.744 20.535 1.00 97.38 119 ARG A C 1
ATOM 950 O O . ARG A 1 119 ? -0.029 -2.244 21.617 1.00 97.38 119 ARG A O 1
ATOM 957 N N . LEU A 1 120 ? 0.133 -2.193 19.372 1.00 96.88 120 LEU A N 1
ATOM 958 C CA . LEU A 1 120 ? 1.128 -3.261 19.286 1.00 96.88 120 LEU A CA 1
ATOM 959 C C . LEU A 1 120 ? 2.448 -2.843 19.945 1.00 96.88 120 LEU A C 1
ATOM 961 O O . LEU A 1 120 ? 2.973 -3.597 20.756 1.00 96.88 120 LEU A O 1
ATOM 965 N N . TYR A 1 121 ? 2.954 -1.646 19.648 1.00 97.38 121 TYR A N 1
ATOM 966 C CA . TYR A 1 121 ? 4.197 -1.126 20.216 1.00 97.38 121 TYR A CA 1
ATOM 967 C C . TYR A 1 121 ? 4.127 -1.029 21.736 1.00 97.38 121 TYR A C 1
ATOM 969 O O . TYR A 1 121 ? 4.995 -1.581 22.397 1.00 97.38 121 TYR A O 1
ATOM 977 N N . LYS A 1 122 ? 3.043 -0.484 22.298 1.00 96.94 122 LYS A N 1
ATOM 978 C CA . LYS A 1 122 ? 2.818 -0.474 23.755 1.00 96.94 122 LYS A CA 1
ATOM 979 C C . LYS A 1 122 ? 2.841 -1.872 24.369 1.00 96.94 122 LYS A C 1
ATOM 981 O O . LYS A 1 122 ? 3.364 -2.074 25.457 1.00 96.94 122 LYS A O 1
ATOM 986 N N . THR A 1 123 ? 2.286 -2.853 23.658 1.00 96.50 123 THR A N 1
ATOM 987 C CA . THR A 1 123 ? 2.259 -4.249 24.120 1.00 96.50 123 THR A CA 1
ATOM 988 C C . THR A 1 123 ? 3.652 -4.881 24.109 1.00 96.50 123 THR A C 1
ATOM 990 O O . THR A 1 123 ? 4.003 -5.604 25.035 1.00 96.50 123 THR A O 1
ATOM 993 N N . VAL A 1 124 ? 4.436 -4.637 23.055 1.00 97.44 124 VAL A N 1
ATOM 994 C CA . VAL A 1 124 ? 5.746 -5.275 22.847 1.00 97.44 124 VAL A CA 1
ATOM 995 C C . VAL A 1 124 ? 6.856 -4.566 23.622 1.00 97.44 124 VAL A C 1
ATOM 997 O O . VAL A 1 124 ? 7.737 -5.228 24.162 1.00 97.44 124 VAL A O 1
ATOM 1000 N N . TRP A 1 125 ? 6.834 -3.236 23.661 1.00 97.44 125 TRP A N 1
ATOM 1001 C CA . TRP A 1 125 ? 7.862 -2.416 24.304 1.00 97.44 125 TRP A CA 1
ATOM 1002 C C . TRP A 1 125 ? 7.566 -2.137 25.779 1.00 97.44 125 TRP A C 1
ATOM 1004 O O . TRP A 1 125 ? 8.499 -1.878 26.529 1.00 97.44 125 TRP A O 1
ATOM 1014 N N . GLY A 1 126 ? 6.307 -2.253 26.215 1.00 88.06 126 GLY A N 1
ATOM 1015 C CA . GLY A 1 126 ? 5.921 -2.071 27.616 1.00 88.06 126 GLY A CA 1
ATOM 1016 C C . GLY A 1 126 ? 5.779 -0.612 28.067 1.00 88.06 126 GLY A C 1
ATOM 1017 O O . GLY A 1 126 ? 5.635 -0.380 29.266 1.00 88.06 126 GLY A O 1
ATOM 1018 N N . GLU A 1 127 ? 5.794 0.344 27.131 1.00 68.94 127 GLU A N 1
ATOM 1019 C CA . GLU A 1 127 ? 5.635 1.793 27.353 1.00 68.94 127 GLU A CA 1
ATOM 1020 C C . GLU A 1 127 ? 4.670 2.410 26.324 1.00 68.94 127 GLU A C 1
ATOM 1022 O O . GLU A 1 127 ? 4.835 2.144 25.109 1.00 68.94 127 GLU A O 1
#

pLDDT: mean 96.83, std 3.07, range [68.94, 98.75]

Solvent-accessible surface area (backbone atoms only — not comparable to full-atom values): 6981 Å² total; per-residue (Å²): 113,47,57,48,58,40,45,23,71,77,51,36,96,45,73,61,23,44,47,63,54,49,47,50,52,50,51,53,51,26,74,74,70,37,50,80,35,31,28,70,34,49,70,86,60,75,61,26,35,85,74,34,57,60,68,63,31,42,53,53,49,52,49,32,44,74,73,63,76,42,48,76,87,77,45,71,78,67,65,42,30,26,26,53,65,42,51,45,83,86,23,46,64,53,54,56,56,48,41,46,75,72,68,44,49,75,64,49,50,47,20,26,75,38,54,30,52,53,55,48,46,33,66,76,72,71,100

InterPro domains:
  IPR008257 Peptidase M19 [PF01244] (2-122)
  IPR008257 Peptidase M19 [PS51365] (1-127)
  IPR008257 Peptidase M19 [PTHR10443] (7-125)
  IPR032466 Metal-dependent hydrolase [SSF51556] (2-126)

Foldseek 3Di:
DAAQEQFPLVQDPDLAAALVSSVVSLVVVCVVPNLLQAAHPHPDDCLEPPNDDLVVSQVVVVVCVVVVVDDCVRDPRDNGQGHPQPSDVVSVVVNVVVCVVVPQDPVSVVSHHPPSVVVVCCVVVVD

Radius of gyration: 16.0 Å; Cα contacts (8 Å, |Δi|>4): 178; chains: 1; bounding box: 41×28×44 Å

Mean predicted aligned error: 2.64 Å